Protein AF-A0A0L8JK29-F1 (afdb_monomer)

Mean predicted aligned error: 12.08 Å

Secondary structure (DSSP, 8-state):
------------PPPPSEEEEEEE-TTS-HHHHHHHHHHHHHHHH-HHHHHHHTTSS--EEEEEEEE-SSPPEEEEEEETTEEEEEEEE-GGGGTT--HHHHHHHHHHHHHHHHHHHHHHTTPPPPPPPPPPTT--PPPHHHHHHHHHHHHHHHHHHTSTTSSSS-----

Radius of gyration: 22.42 Å; Cα contacts (8 Å, |Δi|>4): 208; chains: 1; bounding box: 68×74×62 Å

Nearest PDB structures (foldseek):
  1uqt-assembly1_B  TM=3.673E-01  e=1.110E-02  Escherichia coli
  4l7a-assembly1_A  TM=3.046E-01  e=1.001E-01  Bacteroides caccae ATCC 43185
  5tvg-assembly5_G  TM=3.322E-01  e=2.174E-01  Burkholderia vietnamiensis G4
  6hz5-assembly1_M  TM=4.339E-01  e=9.619E-01  Escherichia coli K-12
  2wtx-assembly1_C  TM=3.253E-01  e=4.427E-01  Escherichia coli K-12

Structure (mmCIF, N/CA/C/O backbone):
data_AF-A0A0L8JK29-F1
#
_entry.id   AF-A0A0L8JK29-F1
#
loop_
_atom_site.group_PDB
_atom_site.id
_atom_site.type_symbol
_atom_site.label_atom_id
_atom_site.label_alt_id
_atom_site.label_comp_id
_atom_site.label_asym_id
_atom_site.label_entity_id
_atom_site.label_seq_id
_atom_site.pdbx_PDB_ins_code
_atom_site.Cartn_x
_atom_site.Cartn_y
_atom_site.Cartn_z
_atom_site.occupancy
_atom_site.B_iso_or_equiv
_atom_site.auth_seq_id
_atom_site.auth_comp_id
_atom_site.auth_asym_id
_atom_site.auth_atom_id
_atom_site.pdbx_PDB_model_num
ATOM 1 N N . MET A 1 1 ? -46.357 -29.219 -2.024 1.00 40.88 1 MET A N 1
ATOM 2 C CA . MET A 1 1 ? -45.252 -29.767 -2.837 1.00 40.88 1 MET A CA 1
ATOM 3 C C . MET A 1 1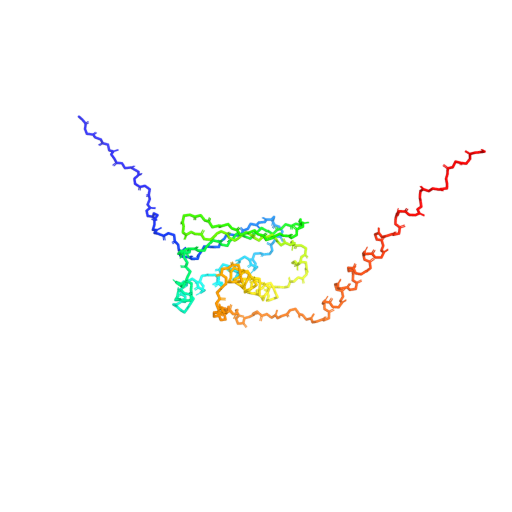 ? -44.042 -28.913 -2.501 1.00 40.88 1 MET A C 1
ATOM 5 O O . MET A 1 1 ? -44.179 -27.699 -2.534 1.00 40.88 1 MET A O 1
ATOM 9 N N . ALA A 1 2 ? -42.994 -29.541 -1.972 1.00 41.34 2 ALA A N 1
ATOM 10 C CA . ALA A 1 2 ? -41.876 -28.902 -1.279 1.00 41.34 2 ALA A CA 1
ATOM 11 C C . ALA A 1 2 ? -40.963 -28.083 -2.209 1.00 41.34 2 ALA A C 1
ATOM 13 O O . ALA A 1 2 ? -40.897 -28.364 -3.406 1.00 41.34 2 ALA A O 1
ATOM 14 N N . GLU A 1 3 ? -40.281 -27.097 -1.620 1.00 50.38 3 GLU A N 1
ATOM 15 C CA . GLU A 1 3 ? -39.196 -26.308 -2.218 1.00 50.38 3 GLU A CA 1
ATOM 16 C C . GLU A 1 3 ? -38.029 -27.174 -2.725 1.00 50.38 3 GLU A C 1
ATOM 18 O O . GLU A 1 3 ? -37.906 -28.354 -2.378 1.00 50.38 3 GLU A O 1
ATOM 23 N N . PRO A 1 4 ? -37.100 -26.543 -3.459 1.00 46.81 4 PRO A N 1
ATOM 24 C CA . PRO A 1 4 ? -35.771 -26.466 -2.866 1.00 46.81 4 PRO A CA 1
ATOM 25 C C . PRO A 1 4 ? -35.257 -25.026 -2.744 1.00 46.81 4 PRO A C 1
ATOM 27 O O . PRO A 1 4 ? -34.997 -24.338 -3.730 1.00 46.81 4 PRO A O 1
ATOM 30 N N . ASP A 1 5 ? -35.057 -24.638 -1.488 1.00 49.94 5 ASP A N 1
ATOM 31 C CA . ASP A 1 5 ? -34.014 -23.733 -1.026 1.00 49.94 5 ASP A CA 1
ATOM 32 C C . ASP A 1 5 ? -32.652 -24.341 -1.407 1.00 49.94 5 ASP A C 1
ATOM 34 O O . ASP A 1 5 ? -32.337 -25.457 -0.988 1.00 49.94 5 ASP A O 1
ATOM 38 N N . ALA A 1 6 ? -31.891 -23.666 -2.273 1.00 49.25 6 ALA A N 1
ATOM 39 C CA . ALA A 1 6 ? -30.450 -23.874 -2.439 1.00 49.25 6 ALA A CA 1
ATOM 40 C C . ALA A 1 6 ? -29.859 -22.846 -3.414 1.00 49.25 6 ALA A C 1
ATOM 42 O O . ALA A 1 6 ? -29.619 -23.122 -4.589 1.00 49.25 6 ALA A O 1
ATOM 43 N N . SER A 1 7 ? -29.565 -21.655 -2.910 1.00 41.41 7 SER A N 1
ATOM 44 C CA . SER A 1 7 ? -28.349 -20.927 -3.299 1.00 41.41 7 SER A CA 1
ATOM 45 C C . SER A 1 7 ? -27.951 -20.022 -2.145 1.00 41.41 7 SER A C 1
ATOM 47 O O . SER A 1 7 ? -27.938 -18.798 -2.233 1.00 41.41 7 SER A O 1
ATOM 49 N N . ALA A 1 8 ? -27.639 -20.678 -1.027 1.00 44.34 8 ALA A N 1
ATOM 50 C CA . ALA A 1 8 ? -26.671 -20.159 -0.084 1.00 44.34 8 ALA A CA 1
ATOM 51 C C . ALA A 1 8 ? -25.333 -20.073 -0.831 1.00 44.34 8 ALA A C 1
ATOM 53 O O . ALA A 1 8 ? -24.595 -21.054 -0.920 1.00 44.34 8 ALA A O 1
ATOM 54 N N . ASP A 1 9 ? -25.077 -18.917 -1.443 1.00 37.44 9 ASP A N 1
ATOM 55 C CA . ASP A 1 9 ? -23.751 -18.598 -1.945 1.00 37.44 9 ASP A CA 1
ATOM 56 C C . ASP A 1 9 ? -22.805 -18.478 -0.745 1.00 37.44 9 ASP A C 1
ATOM 58 O O . ASP A 1 9 ? -23.136 -17.933 0.314 1.00 37.44 9 ASP A O 1
ATOM 62 N N . ALA A 1 10 ? -21.663 -19.125 -0.883 1.00 39.16 10 ALA A N 1
ATOM 63 C CA . ALA A 1 10 ? -20.823 -19.545 0.212 1.00 39.16 10 ALA A CA 1
ATOM 64 C C . ALA A 1 10 ? -20.094 -18.365 0.879 1.00 39.16 10 ALA A C 1
ATOM 66 O O . ALA A 1 10 ? -19.473 -17.536 0.224 1.00 39.16 10 ALA A O 1
ATOM 67 N N . ALA A 1 11 ? -20.092 -18.371 2.215 1.00 44.56 11 ALA A N 1
ATOM 68 C CA . ALA A 1 11 ? -19.005 -17.876 3.061 1.0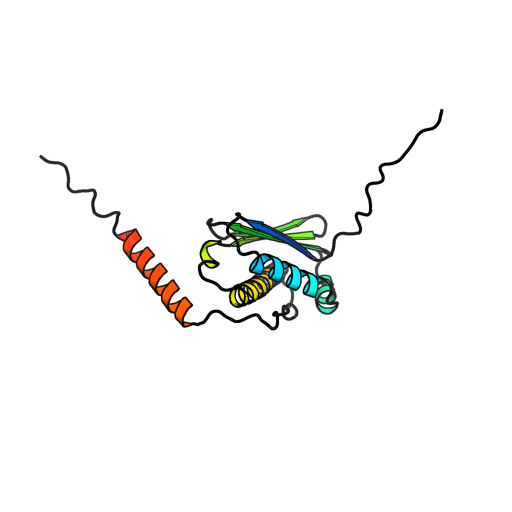0 44.56 11 ALA A CA 1
ATOM 69 C C . ALA A 1 11 ? -18.430 -16.477 2.740 1.00 44.56 11 ALA A C 1
ATOM 71 O O . ALA A 1 11 ? -17.228 -16.325 2.521 1.00 44.56 11 ALA A O 1
ATOM 72 N N . ALA A 1 12 ? -19.238 -15.421 2.847 1.00 46.91 12 ALA A N 1
ATOM 73 C CA . ALA A 1 12 ? -18.685 -14.095 3.118 1.00 46.91 12 ALA A CA 1
ATOM 74 C C . ALA A 1 12 ? -18.295 -14.025 4.605 1.00 46.91 12 ALA A C 1
ATOM 76 O O . ALA A 1 12 ? -19.044 -13.515 5.435 1.00 46.91 12 ALA A O 1
ATOM 77 N N . GLY A 1 13 ? -17.149 -14.616 4.958 1.00 54.25 13 GLY A N 1
ATOM 78 C CA . GLY A 1 13 ? -16.514 -14.344 6.248 1.00 54.25 13 GLY A CA 1
ATOM 79 C C . GLY A 1 13 ? -16.297 -12.838 6.422 1.00 54.25 13 GLY A C 1
ATOM 80 O O . GLY A 1 13 ? -16.222 -12.107 5.430 1.00 54.25 13 GLY A O 1
ATOM 81 N N . ASP A 1 14 ? -16.211 -12.372 7.670 1.00 64.06 14 ASP A N 1
ATOM 82 C CA . ASP A 1 14 ? -15.968 -10.955 7.942 1.00 64.06 14 ASP A CA 1
ATOM 83 C C . ASP A 1 14 ? -14.758 -10.461 7.128 1.00 64.06 14 ASP A C 1
ATOM 85 O O . ASP A 1 14 ? -13.705 -11.114 7.127 1.00 64.06 14 ASP A O 1
ATOM 89 N N . PRO A 1 15 ? -14.888 -9.337 6.397 1.00 74.88 15 PRO A N 1
ATOM 90 C CA . PRO A 1 15 ? -13.794 -8.823 5.593 1.00 74.88 15 PRO A CA 1
ATOM 91 C C . PRO A 1 15 ? -12.584 -8.546 6.492 1.00 74.88 15 PRO A C 1
ATOM 93 O O . PRO A 1 15 ? -12.746 -8.105 7.633 1.00 74.88 15 PRO A O 1
ATOM 96 N N . PRO A 1 16 ? -11.356 -8.769 5.998 1.00 90.31 16 PRO A N 1
ATOM 97 C CA . PRO A 1 16 ? -10.174 -8.535 6.807 1.00 90.31 16 PRO A CA 1
ATOM 98 C C . PRO A 1 16 ? -10.087 -7.063 7.219 1.00 90.31 16 PRO A C 1
ATOM 100 O O . PRO A 1 16 ? -10.409 -6.167 6.432 1.00 90.31 16 PRO A O 1
ATOM 103 N N . TRP A 1 17 ? -9.560 -6.821 8.425 1.00 94.62 17 TRP A N 1
ATOM 104 C CA . TRP A 1 17 ? -9.370 -5.469 8.966 1.00 94.62 17 TRP A CA 1
ATOM 105 C C . TRP A 1 17 ? -8.522 -4.580 8.043 1.00 94.62 17 TRP A C 1
ATOM 107 O O . TRP A 1 17 ? -8.678 -3.367 8.057 1.00 94.62 17 TRP A O 1
ATOM 117 N N . LEU A 1 18 ? -7.636 -5.175 7.237 1.00 96.06 18 LEU A N 1
ATOM 118 C CA . LEU A 1 18 ? -6.899 -4.516 6.165 1.00 96.06 18 LEU A CA 1
ATOM 119 C C . LEU A 1 18 ? -7.258 -5.162 4.827 1.00 96.06 18 LEU A C 1
ATOM 121 O O . LEU A 1 18 ? -6.963 -6.335 4.591 1.00 96.06 18 LEU A O 1
ATOM 125 N N . SER A 1 19 ? -7.843 -4.366 3.938 1.00 95.81 19 SER A N 1
ATOM 126 C CA . SER A 1 19 ? -8.129 -4.726 2.549 1.00 95.81 19 SER A CA 1
ATOM 127 C C . SER A 1 19 ? -7.268 -3.888 1.604 1.00 95.81 19 SER A C 1
ATOM 129 O O . SER A 1 19 ? -7.150 -2.677 1.791 1.00 95.81 19 SER A O 1
ATOM 131 N N . LEU A 1 20 ? -6.682 -4.518 0.584 1.00 96.75 20 LEU A N 1
ATOM 132 C CA . LEU A 1 20 ? -5.926 -3.847 -0.475 1.00 96.75 20 LEU A CA 1
ATOM 133 C C . LEU A 1 20 ? -6.590 -4.129 -1.825 1.00 96.75 20 LEU A C 1
ATOM 135 O O . LEU A 1 20 ? -6.787 -5.286 -2.187 1.00 96.75 20 LEU A O 1
ATOM 139 N N . ALA A 1 21 ? -6.888 -3.070 -2.568 1.00 95.06 21 ALA A N 1
ATOM 140 C CA . ALA A 1 21 ? -7.374 -3.120 -3.937 1.00 95.06 21 ALA A CA 1
ATOM 141 C C . ALA A 1 21 ? -6.396 -2.366 -4.843 1.00 95.06 21 ALA A C 1
ATOM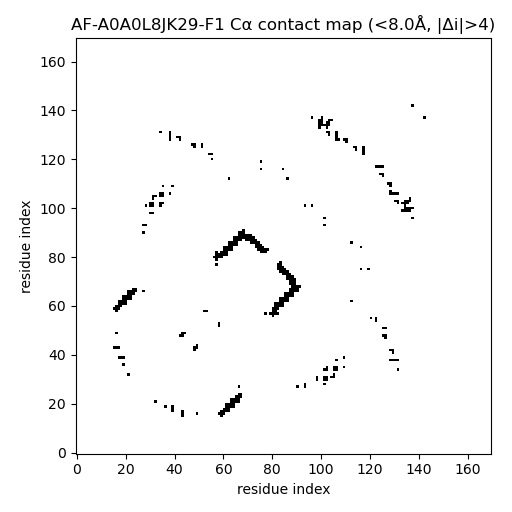 143 O O . ALA A 1 21 ? -6.148 -1.174 -4.659 1.00 95.06 21 ALA A O 1
ATOM 144 N N . LEU A 1 22 ? -5.819 -3.074 -5.814 1.00 93.06 22 LEU A N 1
ATOM 145 C CA . LEU A 1 22 ? -4.897 -2.513 -6.798 1.00 93.06 22 LEU A CA 1
ATOM 146 C C . LEU A 1 22 ? -5.594 -2.443 -8.153 1.00 93.06 22 LEU A C 1
ATOM 148 O O . LEU A 1 22 ? -6.168 -3.423 -8.624 1.00 93.06 22 LEU A O 1
ATOM 152 N N . HIS A 1 23 ? -5.516 -1.283 -8.790 1.00 90.88 23 HIS A N 1
ATOM 153 C CA . HIS A 1 23 ? -6.107 -1.032 -10.094 1.00 90.88 23 HIS A CA 1
ATOM 154 C C . HIS A 1 23 ? -5.086 -0.373 -11.002 1.00 90.88 23 HIS A C 1
ATOM 156 O O . HIS A 1 23 ? -4.355 0.524 -10.583 1.00 90.88 23 HIS A O 1
ATOM 162 N N . GLY A 1 24 ? -5.114 -0.727 -12.277 1.00 82.88 24 GLY A N 1
ATOM 163 C CA . GLY A 1 24 ? -4.475 0.074 -13.303 1.00 82.88 24 GLY A CA 1
ATOM 164 C C . GLY A 1 24 ? -4.451 -0.618 -14.653 1.00 82.88 24 GLY A C 1
ATOM 165 O O . GLY A 1 24 ? -5.061 -1.671 -14.836 1.00 82.88 24 GLY A O 1
ATOM 166 N N . GLU A 1 25 ? -3.802 0.035 -15.607 1.00 77.31 25 GLU A N 1
ATOM 167 C CA . GLU A 1 25 ? -3.763 -0.401 -17.000 1.00 77.31 25 GLU A CA 1
ATOM 168 C C . GLU A 1 25 ? -2.847 -1.623 -17.196 1.00 77.31 25 GLU A C 1
ATOM 170 O O . GLU A 1 25 ? -1.969 -1.908 -16.380 1.00 77.31 25 GLU A O 1
ATOM 175 N N . SER A 1 26 ? -3.044 -2.344 -18.304 1.00 63.66 26 SER A N 1
ATOM 176 C CA . SER A 1 26 ? -2.413 -3.637 -18.617 1.00 63.66 26 SER A CA 1
ATOM 177 C C . SER A 1 26 ? -0.876 -3.640 -18.596 1.00 63.66 26 SER A C 1
ATOM 179 O O . SER A 1 26 ? -0.266 -4.703 -18.568 1.00 63.66 26 SER A O 1
ATOM 181 N N . GLU A 1 27 ? -0.244 -2.466 -18.636 1.00 69.50 27 GLU A N 1
ATOM 182 C CA . GLU A 1 27 ? 1.213 -2.302 -18.689 1.00 69.50 27 GLU A CA 1
ATOM 183 C C . GLU A 1 27 ? 1.888 -2.297 -17.310 1.00 69.50 27 GLU A C 1
ATOM 185 O O . GLU A 1 27 ? 3.116 -2.208 -17.221 1.00 69.50 27 GLU A O 1
ATOM 190 N N . ILE A 1 28 ? 1.125 -2.377 -16.216 1.00 75.19 28 ILE A N 1
ATOM 191 C CA . ILE A 1 28 ? 1.737 -2.339 -14.889 1.00 75.19 28 ILE A CA 1
ATOM 192 C C . ILE A 1 28 ? 2.393 -3.682 -14.564 1.00 75.19 28 ILE A C 1
ATOM 194 O O . ILE A 1 28 ? 1.747 -4.726 -14.675 1.00 75.19 28 ILE A O 1
ATOM 198 N N . PRO A 1 29 ? 3.659 -3.688 -14.106 1.00 83.12 29 PRO A N 1
ATOM 199 C CA . PRO A 1 29 ? 4.358 -4.936 -13.845 1.00 83.12 29 PRO A CA 1
ATOM 200 C C . PRO A 1 29 ? 3.689 -5.784 -12.756 1.00 83.12 29 PRO A C 1
ATOM 202 O O . PRO A 1 29 ? 3.580 -5.353 -11.606 1.00 83.12 29 PRO A O 1
ATOM 205 N N . THR A 1 30 ? 3.364 -7.038 -13.083 1.00 90.12 30 THR A N 1
ATOM 206 C CA . THR A 1 30 ? 2.802 -8.039 -12.152 1.00 90.12 30 THR A CA 1
ATOM 207 C C . THR A 1 30 ? 3.624 -8.165 -10.869 1.00 90.12 30 THR A C 1
ATOM 209 O O . THR A 1 30 ? 3.072 -8.219 -9.779 1.00 90.12 30 THR A O 1
ATOM 212 N N . ALA A 1 31 ? 4.954 -8.071 -10.975 1.00 91.56 31 ALA A N 1
ATOM 213 C CA . ALA A 1 31 ? 5.862 -8.104 -9.829 1.00 91.56 31 ALA A CA 1
ATOM 214 C C . ALA A 1 31 ? 5.549 -7.055 -8.744 1.00 91.56 31 ALA A C 1
ATOM 216 O O . ALA A 1 31 ? 5.772 -7.319 -7.562 1.00 91.56 31 ALA A O 1
ATOM 217 N N . TYR A 1 32 ? 5.052 -5.873 -9.124 1.00 94.19 32 TYR A N 1
ATOM 218 C CA . TYR A 1 32 ? 4.621 -4.858 -8.163 1.00 94.19 32 TYR A CA 1
ATOM 219 C C . TYR A 1 32 ? 3.337 -5.294 -7.448 1.00 94.19 32 TYR A C 1
ATOM 221 O O . TYR A 1 32 ? 3.267 -5.206 -6.225 1.00 94.19 32 TYR A O 1
ATOM 229 N N . PHE A 1 33 ? 2.349 -5.802 -8.195 1.00 94.38 33 PHE A N 1
ATOM 230 C CA . PHE A 1 33 ? 1.057 -6.246 -7.656 1.00 94.38 33 PHE A CA 1
ATOM 231 C C . PHE A 1 33 ? 1.233 -7.423 -6.701 1.00 94.38 33 PHE A C 1
ATOM 233 O O . PHE A 1 33 ? 0.716 -7.385 -5.584 1.00 94.38 33 PHE A O 1
ATOM 240 N N . ASP A 1 34 ? 2.018 -8.420 -7.109 1.00 94.62 34 ASP A N 1
ATOM 241 C CA . ASP A 1 34 ? 2.331 -9.595 -6.295 1.00 94.62 34 ASP A CA 1
ATOM 242 C C . ASP A 1 34 ? 2.999 -9.177 -4.985 1.00 94.62 34 ASP A C 1
ATOM 244 O O . ASP A 1 34 ? 2.612 -9.619 -3.903 1.00 94.62 34 ASP A O 1
ATOM 248 N N . THR A 1 35 ? 3.978 -8.270 -5.070 1.00 96.12 35 THR A N 1
ATOM 249 C CA . THR A 1 35 ? 4.699 -7.811 -3.882 1.00 96.12 35 THR A CA 1
ATOM 250 C C . THR A 1 35 ? 3.799 -6.998 -2.960 1.00 96.12 35 THR A C 1
ATOM 252 O O . THR A 1 35 ? 3.778 -7.255 -1.760 1.00 96.12 35 THR A O 1
ATOM 255 N N . ALA A 1 36 ? 3.036 -6.039 -3.489 1.00 96.50 36 ALA A N 1
ATOM 256 C CA . ALA A 1 36 ? 2.131 -5.224 -2.683 1.00 96.50 36 ALA A CA 1
ATOM 257 C C . ALA A 1 36 ? 1.072 -6.091 -1.983 1.00 96.50 36 ALA A C 1
ATOM 259 O O . ALA A 1 36 ? 0.812 -5.914 -0.793 1.00 96.50 36 ALA A O 1
ATOM 260 N N . THR A 1 37 ? 0.520 -7.079 -2.689 1.00 96.38 37 THR A N 1
ATOM 261 C CA . THR A 1 37 ? -0.443 -8.031 -2.121 1.00 96.38 37 THR A CA 1
ATOM 262 C C . THR A 1 37 ? 0.193 -8.855 -1.003 1.00 96.38 37 THR A C 1
ATOM 264 O O . THR A 1 37 ? -0.336 -8.887 0.106 1.00 96.38 37 THR A O 1
ATOM 267 N N . SER A 1 38 ? 1.375 -9.429 -1.243 1.00 97.12 38 SER A N 1
ATOM 268 C CA . SER A 1 38 ? 2.102 -10.235 -0.254 1.00 97.12 38 SER A CA 1
ATOM 269 C C . SER A 1 38 ? 2.507 -9.435 0.996 1.00 97.12 38 SER A C 1
ATOM 271 O O . SER A 1 38 ? 2.359 -9.909 2.127 1.00 97.12 38 SER A O 1
ATOM 273 N N . VAL A 1 39 ? 2.967 -8.192 0.825 1.00 97.50 39 VAL A N 1
ATOM 274 C CA . VAL A 1 39 ? 3.295 -7.291 1.942 1.00 97.50 39 VAL A CA 1
ATOM 275 C C . VAL A 1 39 ? 2.034 -6.941 2.733 1.00 97.50 39 VAL A C 1
ATOM 277 O O . VAL A 1 39 ? 2.045 -7.022 3.961 1.00 97.50 39 VAL A O 1
ATOM 280 N N . ALA A 1 40 ? 0.926 -6.615 2.062 1.00 97.19 40 ALA A N 1
ATOM 281 C CA . ALA A 1 40 ? -0.339 -6.315 2.730 1.00 97.19 40 ALA A CA 1
ATOM 282 C C . ALA A 1 40 ? -0.922 -7.528 3.471 1.00 97.19 40 ALA A C 1
ATOM 284 O O . ALA A 1 40 ? -1.484 -7.370 4.552 1.00 97.19 40 ALA A O 1
ATOM 285 N N . GLU A 1 41 ? -0.780 -8.742 2.936 1.00 96.69 41 GLU A N 1
ATOM 286 C CA . GLU A 1 41 ? -1.122 -9.985 3.640 1.00 96.69 41 GLU A CA 1
ATOM 287 C C . GLU A 1 41 ? -0.259 -10.196 4.883 1.00 96.69 41 GLU A C 1
ATOM 289 O O . GLU A 1 41 ? -0.783 -10.517 5.948 1.00 96.69 41 GLU A O 1
ATOM 294 N N . THR A 1 42 ? 1.047 -9.951 4.779 1.00 97.06 42 THR A N 1
ATOM 295 C CA . THR A 1 42 ? 1.963 -10.061 5.922 1.00 97.06 42 THR A CA 1
ATOM 296 C C . THR A 1 42 ? 1.573 -9.082 7.030 1.00 97.06 42 THR A C 1
ATOM 298 O O . THR A 1 42 ? 1.449 -9.480 8.184 1.00 97.06 42 THR A O 1
ATOM 301 N N . ILE A 1 43 ? 1.295 -7.822 6.677 1.00 97.06 43 ILE A N 1
ATOM 302 C CA . ILE A 1 43 ? 0.812 -6.794 7.612 1.00 97.06 43 ILE A CA 1
ATOM 303 C C . ILE A 1 43 ? -0.512 -7.211 8.255 1.00 97.06 43 ILE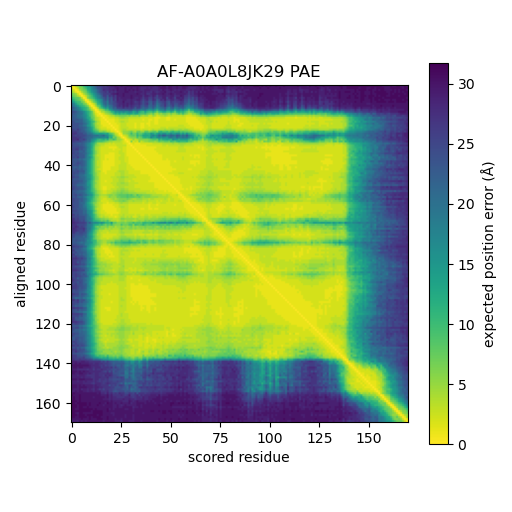 A C 1
ATOM 305 O O . ILE A 1 43 ? -0.677 -7.121 9.468 1.00 97.06 43 ILE A O 1
ATOM 309 N N . ARG A 1 44 ? -1.465 -7.679 7.444 1.00 95.62 44 ARG A N 1
ATOM 310 C CA . ARG A 1 44 ? -2.797 -8.099 7.896 1.00 95.62 44 ARG A CA 1
ATOM 311 C C . ARG A 1 44 ? -2.723 -9.205 8.947 1.00 95.62 44 ARG A C 1
ATOM 313 O O . ARG A 1 44 ? -3.523 -9.190 9.882 1.00 95.62 44 ARG A O 1
ATOM 320 N N . ASN A 1 45 ? -1.781 -10.130 8.782 1.00 95.12 45 ASN A N 1
ATOM 321 C CA . ASN A 1 45 ? -1.609 -11.299 9.639 1.00 95.12 45 ASN A CA 1
ATOM 322 C C . ASN A 1 45 ? -0.666 -11.056 10.831 1.00 95.12 45 ASN A C 1
ATOM 324 O O . ASN A 1 45 ? -0.576 -11.915 11.705 1.00 95.12 45 ASN A O 1
ATOM 328 N N . ASP A 1 46 ? 0.018 -9.910 10.901 1.00 95.81 46 ASP A N 1
ATOM 329 C CA . ASP A 1 46 ? 0.883 -9.560 12.029 1.00 95.81 46 ASP A CA 1
ATOM 330 C C . ASP A 1 46 ? 0.054 -8.976 13.198 1.00 95.81 46 ASP A C 1
ATOM 332 O O . ASP A 1 46 ? -0.554 -7.903 13.071 1.00 95.81 46 ASP A O 1
ATOM 336 N N . PRO A 1 47 ? 0.049 -9.621 14.384 1.00 94.94 47 PRO A N 1
ATOM 337 C CA . PRO A 1 47 ? -0.678 -9.126 15.551 1.00 94.94 47 PRO A CA 1
ATOM 338 C C . PRO A 1 47 ? -0.263 -7.719 15.992 1.00 94.94 47 PRO A C 1
ATOM 340 O O . PRO A 1 47 ? -1.091 -6.977 16.521 1.00 94.94 47 PRO A O 1
ATOM 343 N N . ARG A 1 48 ? 0.998 -7.322 15.769 1.00 96.50 48 ARG A N 1
ATOM 344 C CA . ARG A 1 48 ? 1.500 -5.985 16.130 1.00 96.50 48 ARG A CA 1
ATOM 345 C C . ARG A 1 48 ? 0.798 -4.903 15.323 1.00 96.50 48 ARG A C 1
ATOM 347 O O . ARG A 1 48 ? 0.418 -3.873 15.874 1.00 96.50 48 ARG A O 1
ATOM 354 N N . TRP A 1 49 ? 0.580 -5.165 14.038 1.00 96.62 49 TRP A N 1
ATOM 355 C CA . TRP A 1 49 ? -0.157 -4.277 13.148 1.00 96.62 49 TRP A CA 1
ATOM 356 C C . TRP A 1 49 ? -1.633 -4.198 13.526 1.00 96.62 49 TRP A C 1
ATOM 358 O O . TRP A 1 49 ? -2.182 -3.098 13.616 1.00 96.62 49 TRP A O 1
ATOM 368 N N . ARG A 1 50 ? -2.262 -5.336 13.848 1.00 94.75 50 ARG A N 1
ATOM 369 C CA . ARG A 1 50 ? -3.656 -5.343 14.310 1.00 94.75 50 ARG A CA 1
ATOM 370 C C . ARG A 1 50 ? -3.838 -4.575 15.621 1.00 94.75 50 ARG A C 1
ATOM 372 O O . ARG A 1 50 ? -4.808 -3.820 15.746 1.00 94.75 50 ARG A O 1
ATOM 379 N N . ALA A 1 51 ? -2.928 -4.763 16.579 1.00 95.00 51 ALA A N 1
ATOM 380 C CA . ALA A 1 51 ? -2.930 -4.068 17.863 1.00 95.00 51 ALA A CA 1
ATOM 381 C C . ALA A 1 51 ? -2.716 -2.560 17.682 1.00 95.00 51 ALA A C 1
ATOM 383 O O . ALA A 1 51 ? -3.453 -1.763 18.262 1.00 95.00 51 ALA A O 1
ATOM 384 N N . TRP A 1 52 ? -1.777 -2.162 16.819 1.00 95.88 52 TRP A N 1
ATOM 385 C CA . TRP A 1 52 ? -1.573 -0.761 16.455 1.00 95.88 52 TRP A CA 1
ATOM 386 C C . TRP A 1 52 ? -2.849 -0.136 15.867 1.00 95.88 52 TRP A C 1
ATOM 388 O O . TRP A 1 52 ? -3.318 0.878 16.380 1.00 95.88 52 TRP A O 1
ATOM 398 N N . TRP A 1 53 ? -3.488 -0.790 14.888 1.00 95.25 53 TRP A N 1
ATOM 399 C CA . TRP A 1 53 ? -4.718 -0.280 14.269 1.00 95.25 53 TRP A CA 1
ATOM 400 C C . TRP A 1 53 ? -5.911 -0.219 15.234 1.00 95.25 53 TRP A C 1
ATOM 402 O O . TRP A 1 53 ? -6.789 0.627 15.090 1.00 95.25 53 TRP A O 1
ATOM 412 N N . SER A 1 54 ? -5.960 -1.088 16.250 1.00 93.00 54 SER A N 1
ATOM 413 C CA . SER A 1 54 ? -7.075 -1.140 17.212 1.00 93.00 54 SER A CA 1
ATOM 414 C C . SER A 1 54 ? -7.277 0.146 18.032 1.00 93.00 54 SER A C 1
ATOM 416 O O . SER A 1 54 ? -8.351 0.336 18.606 1.00 93.00 54 SER A O 1
ATOM 418 N N . GLN A 1 55 ? -6.278 1.035 18.040 1.00 92.06 55 GLN A N 1
ATOM 419 C CA . GLN A 1 55 ? -6.316 2.358 18.674 1.00 92.06 55 GLN A CA 1
ATOM 420 C C . GLN A 1 55 ? -7.219 3.356 17.933 1.00 92.06 55 GLN A C 1
ATOM 422 O O . GLN A 1 55 ? -7.531 4.420 18.459 1.00 92.06 55 GLN A O 1
ATOM 427 N N . THR A 1 56 ? -7.637 3.024 16.714 1.00 91.00 56 THR A N 1
ATOM 428 C CA . THR A 1 56 ? -8.487 3.872 15.881 1.00 91.00 56 THR A CA 1
ATOM 429 C C . THR A 1 56 ? -9.973 3.579 16.096 1.00 91.00 56 THR A C 1
ATOM 431 O O . THR A 1 56 ? -10.371 2.455 16.430 1.00 91.00 56 THR A O 1
ATOM 434 N N . GLU A 1 57 ? -10.815 4.592 15.870 1.00 91.06 57 GLU A N 1
ATOM 435 C CA . GLU A 1 57 ? -12.268 4.405 15.794 1.00 91.06 57 G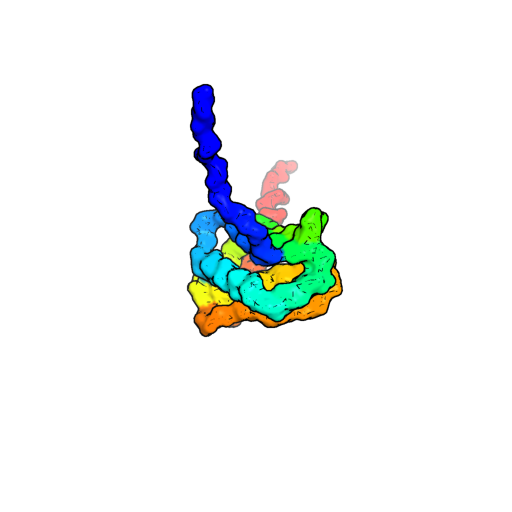LU A CA 1
ATOM 436 C C . GLU A 1 57 ? -12.665 3.581 14.549 1.00 91.06 57 GLU A C 1
ATOM 438 O O . GLU A 1 57 ? -13.438 2.628 14.702 1.00 91.06 57 GLU A O 1
ATOM 443 N N . PRO A 1 58 ? -12.113 3.839 13.340 1.00 92.06 58 PRO A N 1
ATOM 444 C CA . PRO A 1 58 ? -12.277 2.927 12.214 1.00 92.06 58 PRO A CA 1
ATOM 445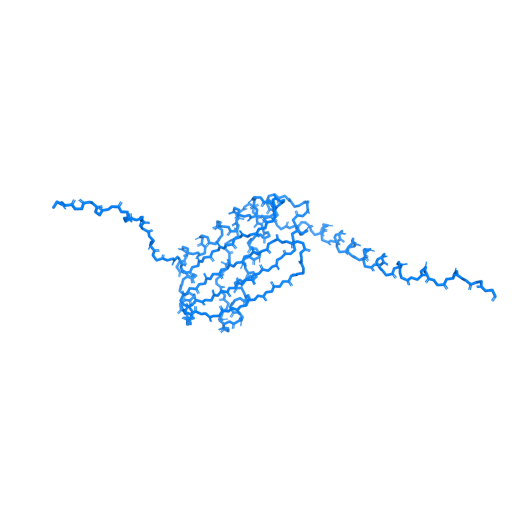 C C . PRO A 1 58 ? -11.682 1.543 12.486 1.00 92.06 58 PRO A C 1
ATOM 447 O O . PRO A 1 58 ? -10.475 1.346 12.479 1.00 92.06 58 PRO A O 1
ATOM 450 N N . ARG A 1 59 ? -12.525 0.531 12.663 1.00 92.50 59 ARG A N 1
ATOM 451 C CA . ARG A 1 59 ? -12.064 -0.840 12.908 1.00 92.50 59 ARG A CA 1
ATOM 452 C C . ARG A 1 59 ? -11.381 -1.467 11.699 1.00 92.50 59 ARG A C 1
ATOM 454 O O . ARG A 1 59 ? -10.486 -2.288 11.900 1.00 92.50 59 ARG A O 1
ATOM 461 N N . ASP A 1 60 ? -11.727 -0.987 10.506 1.00 94.69 60 ASP A N 1
ATOM 462 C CA . ASP A 1 60 ? -11.203 -1.478 9.238 1.00 94.69 60 ASP A CA 1
ATOM 463 C C . ASP A 1 60 ? -10.511 -0.382 8.418 1.00 94.69 60 ASP A C 1
ATOM 465 O O . ASP A 1 60 ? -10.891 0.794 8.444 1.00 94.69 60 ASP A O 1
ATOM 469 N N . LEU A 1 61 ? -9.555 -0.810 7.601 1.00 96.00 61 LEU A N 1
ATOM 470 C CA . LEU A 1 61 ? -8.836 -0.040 6.601 1.00 96.00 61 LEU A CA 1
ATOM 471 C C . LEU A 1 61 ? -9.016 -0.678 5.223 1.00 96.00 61 LEU A C 1
ATOM 473 O O . LEU A 1 61 ? -8.775 -1.867 5.021 1.00 96.00 61 LEU A O 1
ATOM 477 N N . THR A 1 62 ? -9.394 0.131 4.242 1.00 96.69 62 THR A N 1
ATOM 478 C CA . THR A 1 62 ? -9.326 -0.224 2.824 1.00 96.69 62 THR A CA 1
ATOM 479 C C . THR A 1 62 ? -8.364 0.719 2.116 1.00 96.69 62 THR A C 1
ATOM 481 O O . THR A 1 62 ? -8.576 1.931 2.097 1.00 96.69 62 THR A O 1
ATOM 484 N N . LEU A 1 63 ? -7.302 0.147 1.554 1.00 96.88 63 LEU A N 1
ATOM 485 C CA . LEU A 1 63 ? -6.347 0.822 0.687 1.00 96.88 63 LEU A CA 1
ATOM 486 C C . LEU A 1 63 ? -6.745 0.556 -0.764 1.00 96.88 63 LEU A C 1
ATOM 488 O O . LEU A 1 63 ? -6.692 -0.583 -1.221 1.00 96.88 63 LEU A O 1
ATOM 492 N N . GLU A 1 64 ? -7.116 1.597 -1.495 1.00 96.31 64 GLU A N 1
ATOM 493 C CA . GLU A 1 64 ? -7.354 1.517 -2.937 1.00 96.31 64 GLU A CA 1
ATOM 494 C C . GLU A 1 64 ? -6.225 2.233 -3.663 1.00 96.31 64 GLU A C 1
ATOM 496 O O . GLU A 1 64 ? -5.967 3.405 -3.402 1.00 96.31 64 GLU A O 1
ATOM 501 N N . VAL A 1 65 ? -5.548 1.567 -4.590 1.00 94.69 65 VAL A N 1
ATOM 502 C CA . VAL A 1 65 ? -4.411 2.147 -5.308 1.00 94.69 65 VAL A CA 1
ATOM 503 C C . VAL A 1 65 ? -4.680 2.082 -6.802 1.00 94.69 65 VAL A C 1
ATOM 505 O O . VAL A 1 65 ? -4.674 1.014 -7.403 1.00 94.69 65 VAL A O 1
ATOM 508 N N . GLY A 1 66 ? -4.915 3.243 -7.405 1.00 92.38 66 GLY A N 1
ATOM 509 C CA . GLY A 1 66 ? -5.025 3.421 -8.846 1.00 92.38 66 GLY A CA 1
ATOM 510 C C . GLY A 1 66 ? -3.692 3.839 -9.463 1.00 92.38 66 GLY A C 1
ATOM 511 O O . GLY A 1 66 ? -3.136 4.881 -9.120 1.00 92.38 66 GLY A O 1
ATOM 512 N N . LEU A 1 67 ? -3.212 3.066 -10.423 1.00 89.50 67 LEU A N 1
ATOM 513 C CA . LEU A 1 67 ? -1.927 3.242 -11.087 1.00 89.50 67 LEU A CA 1
ATOM 514 C C . LEU A 1 67 ? -2.182 3.641 -12.541 1.00 89.50 67 LEU A C 1
ATOM 516 O O . LEU A 1 67 ? -2.510 2.805 -13.373 1.00 89.50 67 LEU A O 1
ATOM 520 N N . ASN A 1 68 ? -2.113 4.938 -12.829 1.00 85.88 68 ASN A N 1
ATOM 521 C CA . ASN A 1 68 ? -2.492 5.500 -14.129 1.00 85.88 68 ASN A CA 1
ATOM 522 C C . ASN A 1 68 ? -1.617 6.725 -14.435 1.00 85.88 68 ASN A C 1
ATOM 524 O O . ASN A 1 68 ? -1.213 7.402 -13.490 1.00 85.88 68 ASN A O 1
ATOM 528 N N . PRO A 1 69 ? -1.421 7.121 -15.706 1.00 79.12 69 PRO A N 1
ATOM 529 C CA . PRO A 1 69 ? -0.582 8.270 -16.091 1.00 79.12 69 PRO A CA 1
ATOM 530 C C . PRO A 1 69 ? -1.190 9.650 -15.745 1.00 79.12 69 PRO A C 1
ATOM 532 O O . PRO A 1 69 ? -0.853 10.676 -16.333 1.00 79.12 69 PRO A O 1
ATOM 535 N N . ARG A 1 70 ? -2.154 9.698 -14.820 1.00 75.50 70 ARG A N 1
ATOM 536 C CA . ARG A 1 70 ? -2.861 10.916 -14.402 1.00 75.50 70 ARG A CA 1
ATOM 537 C C . ARG A 1 70 ? -2.186 11.537 -13.180 1.00 75.50 70 ARG A C 1
ATOM 539 O O . ARG A 1 70 ? -1.455 10.869 -12.460 1.00 75.50 70 ARG A O 1
ATOM 546 N N . ALA A 1 71 ? -2.523 12.799 -12.905 1.00 80.19 71 ALA A N 1
ATOM 547 C CA . ALA A 1 71 ? -2.052 13.510 -11.719 1.00 80.19 71 ALA A CA 1
ATOM 548 C C . ALA A 1 71 ? -2.275 12.696 -10.435 1.00 80.19 71 ALA A C 1
ATOM 550 O O . ALA A 1 71 ? -3.367 12.152 -10.211 1.00 80.19 71 ALA A O 1
ATOM 551 N N . GLU A 1 72 ? -1.237 12.638 -9.605 1.00 89.19 72 GLU A N 1
ATOM 552 C CA . GLU A 1 72 ? -1.285 11.957 -8.320 1.00 89.19 72 GLU A CA 1
ATOM 553 C C . GLU A 1 72 ? -2.322 12.599 -7.403 1.00 89.19 72 GLU A C 1
ATOM 555 O O . GLU A 1 72 ? -2.544 13.813 -7.408 1.00 89.19 72 GLU A O 1
ATOM 560 N N . ARG A 1 73 ? -2.992 11.761 -6.619 1.00 91.50 73 ARG A N 1
ATOM 561 C CA . ARG A 1 73 ? -4.033 12.207 -5.699 1.00 91.50 73 ARG A CA 1
ATOM 562 C C . ARG A 1 73 ? -4.136 11.243 -4.536 1.00 91.50 73 ARG A C 1
ATOM 564 O O . ARG A 1 73 ? -4.073 10.036 -4.734 1.00 91.50 73 ARG A O 1
ATOM 571 N N . ASN A 1 74 ? -4.360 11.786 -3.350 1.00 94.19 74 ASN A N 1
ATOM 572 C CA . ASN A 1 74 ? -4.707 11.017 -2.164 1.00 94.19 74 ASN A CA 1
ATOM 573 C C . ASN A 1 74 ? -6.098 11.462 -1.715 1.00 94.19 74 ASN A C 1
ATOM 575 O O . ASN A 1 74 ? -6.434 12.645 -1.819 1.00 94.19 74 ASN A O 1
ATOM 579 N N . ASN A 1 75 ? -6.912 10.527 -1.251 1.00 95.69 75 ASN A N 1
ATOM 580 C CA . ASN A 1 75 ? -8.232 10.805 -0.716 1.00 95.69 75 ASN A CA 1
ATOM 581 C C . ASN A 1 75 ? -8.488 9.908 0.490 1.00 95.69 75 ASN A C 1
ATOM 583 O O . ASN A 1 75 ? -8.241 8.708 0.423 1.00 95.69 75 ASN A O 1
ATOM 587 N N . PHE A 1 76 ? -9.018 10.491 1.558 1.00 96.12 76 PHE A N 1
ATOM 588 C CA . PHE A 1 76 ? -9.357 9.778 2.782 1.00 96.12 76 PHE A CA 1
ATOM 589 C C . PHE A 1 76 ? -10.819 10.032 3.103 1.00 96.12 76 PHE A C 1
ATOM 591 O O . PHE A 1 76 ? -11.267 11.178 3.125 1.00 96.12 76 PHE A O 1
ATOM 598 N N . THR A 1 77 ? -11.571 8.965 3.339 1.00 96.31 77 THR A N 1
ATOM 599 C CA . THR A 1 77 ? -12.969 9.064 3.752 1.00 96.31 77 THR A CA 1
ATOM 600 C C . THR A 1 77 ? -13.277 8.023 4.811 1.00 96.31 77 THR A C 1
ATOM 602 O O . THR A 1 77 ? -12.942 6.853 4.656 1.00 96.31 77 THR A O 1
ATOM 605 N N . THR A 1 78 ? -13.948 8.442 5.878 1.00 93.94 78 THR A N 1
ATOM 606 C CA . THR A 1 78 ? -14.365 7.549 6.961 1.00 93.94 78 THR A CA 1
ATOM 607 C C . THR A 1 78 ? -15.867 7.333 6.882 1.00 93.94 78 THR A C 1
ATOM 609 O O . THR A 1 78 ? -16.630 8.300 6.881 1.00 93.94 78 THR A O 1
ATOM 612 N N . ARG A 1 79 ? -16.313 6.076 6.792 1.00 89.62 79 ARG A N 1
ATOM 613 C CA . ARG A 1 79 ? -17.739 5.702 6.779 1.00 89.62 79 ARG A CA 1
ATOM 614 C C . ARG A 1 79 ? -17.926 4.333 7.425 1.00 89.62 79 ARG A C 1
ATOM 616 O O . ARG A 1 79 ? -17.141 3.434 7.157 1.00 89.62 79 ARG A O 1
ATOM 623 N N . LYS A 1 80 ? -18.985 4.160 8.229 1.00 87.38 80 LYS A N 1
ATOM 624 C CA . LYS A 1 80 ? -19.362 2.873 8.857 1.00 87.38 80 LYS A CA 1
ATOM 625 C C . LYS A 1 80 ? -18.188 2.173 9.573 1.00 87.38 80 LYS A C 1
ATOM 627 O O . LYS A 1 80 ? -17.912 1.013 9.301 1.00 87.38 80 LYS A O 1
ATOM 632 N N . ALA A 1 81 ? -17.471 2.898 10.438 1.00 88.62 81 ALA A N 1
ATOM 633 C CA . ALA A 1 81 ? -16.285 2.396 11.148 1.00 88.62 81 ALA A CA 1
ATOM 634 C C . ALA A 1 81 ? -15.169 1.840 10.233 1.00 88.62 81 ALA A C 1
ATOM 636 O O . ALA A 1 81 ? -14.362 1.020 10.661 1.00 88.62 81 ALA A O 1
ATOM 637 N N . ARG A 1 82 ? -15.088 2.311 8.984 1.00 94.00 82 ARG A N 1
ATOM 638 C CA . ARG A 1 82 ? -14.035 1.964 8.029 1.00 94.00 82 ARG A CA 1
ATOM 639 C C . ARG A 1 82 ? -13.381 3.219 7.470 1.00 94.00 82 ARG A C 1
ATOM 641 O O . ARG A 1 82 ? -14.078 4.155 7.064 1.00 94.00 82 ARG A O 1
ATOM 648 N N . LEU A 1 83 ? -12.052 3.215 7.417 1.00 96.44 83 LEU A N 1
ATOM 649 C CA . LEU A 1 83 ? -11.281 4.196 6.665 1.00 96.44 83 LEU A CA 1
ATOM 650 C C . LEU A 1 83 ? -11.074 3.679 5.242 1.00 96.44 83 LEU A C 1
ATOM 652 O O . LEU A 1 83 ? -10.511 2.607 5.035 1.00 96.44 83 LEU A O 1
ATOM 656 N N . TRP A 1 84 ? -11.494 4.474 4.268 1.00 96.44 84 TRP A N 1
ATOM 657 C CA . TRP A 1 84 ? -11.175 4.293 2.858 1.00 96.44 84 TRP A CA 1
ATOM 658 C C . TRP A 1 84 ? -10.086 5.288 2.487 1.00 96.44 84 TRP A C 1
ATOM 660 O O . TRP A 1 84 ? -10.309 6.502 2.528 1.00 96.44 84 TRP A O 1
ATOM 670 N N . ALA A 1 85 ? -8.913 4.770 2.147 1.00 97.12 85 ALA A N 1
ATOM 671 C CA . ALA A 1 85 ? -7.771 5.546 1.709 1.00 97.12 85 ALA A CA 1
ATOM 672 C C . ALA A 1 85 ? -7.472 5.194 0.250 1.00 97.12 85 ALA A C 1
ATOM 674 O O . ALA A 1 85 ? -6.974 4.111 -0.057 1.00 97.12 85 ALA A O 1
ATOM 675 N N . SER A 1 86 ? -7.800 6.120 -0.647 1.00 96.06 86 SER A N 1
ATOM 676 C CA . SER A 1 86 ? -7.605 5.955 -2.083 1.00 96.06 86 SER A CA 1
ATOM 677 C C . SER A 1 86 ? -6.388 6.758 -2.535 1.00 96.06 86 SER A C 1
ATOM 679 O O . SER A 1 86 ? -6.291 7.970 -2.319 1.00 96.06 86 SER A O 1
ATOM 681 N N . PHE A 1 87 ? -5.472 6.089 -3.216 1.00 94.44 87 PHE A N 1
ATOM 682 C CA . PHE A 1 87 ? -4.226 6.631 -3.726 1.00 94.44 87 PHE A CA 1
ATOM 683 C C . PHE A 1 87 ? -4.208 6.511 -5.239 1.00 94.44 87 PHE A C 1
ATOM 685 O O . PHE A 1 87 ? -4.548 5.480 -5.809 1.00 94.44 87 PHE A O 1
ATOM 692 N N . ARG A 1 88 ? -3.777 7.573 -5.907 1.00 92.69 88 ARG A N 1
ATOM 693 C CA . ARG A 1 88 ? -3.452 7.560 -7.325 1.00 92.69 88 ARG A CA 1
ATOM 694 C C . ARG A 1 88 ? -1.970 7.834 -7.490 1.00 92.69 88 ARG A C 1
ATOM 696 O O . ARG A 1 88 ? -1.486 8.846 -6.977 1.00 92.69 88 ARG A O 1
ATOM 703 N N . ARG A 1 89 ? -1.268 6.947 -8.188 1.00 91.00 89 ARG A N 1
ATOM 704 C CA . ARG A 1 89 ? 0.158 7.088 -8.501 1.00 91.00 89 ARG A CA 1
ATOM 705 C C . ARG A 1 89 ? 0.374 7.045 -10.000 1.00 91.00 89 ARG A C 1
ATOM 707 O O . ARG A 1 89 ? -0.353 6.350 -10.711 1.00 91.00 89 ARG A O 1
ATOM 714 N N . ASP A 1 90 ? 1.378 7.792 -10.441 1.00 88.69 90 ASP A N 1
ATOM 715 C CA . ASP A 1 90 ? 1.777 7.818 -11.842 1.00 88.69 90 ASP A CA 1
ATOM 716 C C . ASP A 1 90 ? 2.389 6.469 -12.240 1.00 88.69 90 ASP A C 1
ATOM 718 O O . ASP A 1 90 ? 3.367 6.026 -11.636 1.00 88.69 90 ASP A O 1
ATOM 722 N N . SER A 1 91 ? 1.828 5.812 -13.257 1.00 87.38 91 SER A N 1
ATOM 723 C CA . SER A 1 91 ? 2.346 4.543 -13.778 1.00 87.38 91 SER A CA 1
ATOM 724 C C . SER A 1 91 ? 3.690 4.697 -14.501 1.00 87.38 91 SER A C 1
ATOM 726 O O . SER A 1 91 ? 4.442 3.726 -14.607 1.00 87.38 91 SER A O 1
ATOM 728 N N . SER A 1 92 ? 4.071 5.910 -14.921 1.00 85.25 92 SER A N 1
ATOM 729 C CA . SER A 1 92 ? 5.358 6.161 -15.588 1.00 85.25 92 SER A CA 1
ATOM 730 C C . SER A 1 92 ? 6.570 5.788 -14.716 1.00 85.25 92 SER A C 1
ATOM 732 O O . SER A 1 92 ? 7.638 5.439 -15.230 1.00 85.25 92 SER A O 1
ATOM 734 N N . ARG A 1 93 ? 6.392 5.769 -13.386 1.00 85.06 93 ARG A N 1
ATOM 735 C CA . ARG A 1 93 ? 7.416 5.393 -12.397 1.00 85.06 93 ARG A CA 1
ATOM 736 C C . ARG A 1 93 ? 7.937 3.964 -12.552 1.00 85.06 93 ARG A C 1
ATOM 738 O O . ARG A 1 93 ? 9.027 3.677 -12.061 1.00 85.06 93 ARG A O 1
ATOM 745 N N . PHE A 1 94 ? 7.172 3.079 -13.193 1.00 88.19 94 PHE A N 1
ATOM 746 C CA . PHE A 1 94 ? 7.543 1.675 -13.382 1.00 88.19 94 PHE A CA 1
ATOM 747 C C . PHE A 1 94 ? 8.548 1.470 -14.523 1.00 88.19 94 PHE A C 1
ATOM 749 O O . PHE A 1 94 ? 9.201 0.427 -14.588 1.00 88.19 94 PHE A O 1
ATOM 756 N N . GLY A 1 95 ? 8.708 2.464 -15.404 1.00 84.62 95 GLY A N 1
ATOM 757 C CA . GLY A 1 95 ? 9.547 2.370 -16.594 1.00 84.62 95 GLY A CA 1
ATOM 758 C C . GLY A 1 95 ? 10.989 1.951 -16.289 1.00 84.62 95 GLY A C 1
ATOM 759 O O . GLY A 1 95 ? 11.717 2.625 -15.560 1.00 84.62 95 GLY A O 1
ATOM 760 N N . GLY A 1 96 ? 11.419 0.830 -16.876 1.00 83.62 96 GLY A N 1
ATOM 761 C CA . GLY A 1 96 ? 12.794 0.328 -16.785 1.00 83.62 96 GLY A CA 1
ATOM 762 C C . GLY A 1 96 ? 13.194 -0.267 -15.427 1.00 83.62 96 GLY A C 1
ATOM 763 O O . GLY A 1 96 ? 14.373 -0.588 -15.232 1.00 83.62 96 GLY A O 1
ATOM 764 N N . LEU A 1 97 ? 12.261 -0.418 -14.482 1.00 88.44 97 LEU A N 1
ATOM 765 C CA . LEU A 1 97 ? 12.518 -1.081 -13.203 1.00 88.44 97 LEU A CA 1
ATOM 766 C C . LEU A 1 97 ? 12.512 -2.606 -13.365 1.00 88.44 97 LEU A C 1
ATOM 768 O O . LEU A 1 97 ? 11.716 -3.164 -14.113 1.00 88.44 97 LEU A O 1
ATOM 772 N N . ASN A 1 98 ? 13.415 -3.287 -12.657 1.00 90.81 98 ASN A N 1
ATOM 773 C CA . ASN A 1 98 ? 13.422 -4.749 -12.593 1.00 90.81 98 ASN A CA 1
ATOM 774 C C . ASN A 1 98 ? 12.526 -5.245 -11.442 1.00 90.81 98 ASN A C 1
ATOM 776 O O . ASN A 1 98 ? 12.098 -4.456 -10.599 1.00 90.81 98 ASN A O 1
ATOM 780 N N . LYS A 1 99 ? 12.285 -6.561 -11.378 1.00 93.06 99 LYS A N 1
ATOM 781 C CA . LYS A 1 99 ? 11.452 -7.201 -10.345 1.00 93.06 99 LYS A CA 1
ATOM 782 C C . LYS A 1 99 ? 11.844 -6.805 -8.915 1.00 93.06 99 LYS A C 1
ATOM 784 O O . LYS A 1 99 ? 10.970 -6.473 -8.124 1.00 93.06 99 LYS A O 1
ATOM 789 N N . ASN A 1 100 ? 13.135 -6.786 -8.592 1.00 92.75 100 ASN A N 1
ATOM 790 C CA . ASN A 1 100 ? 13.616 -6.491 -7.239 1.00 92.75 100 ASN A CA 1
ATOM 791 C C . ASN A 1 100 ? 13.401 -5.019 -6.862 1.00 92.75 100 ASN A C 1
ATOM 793 O O . ASN A 1 100 ? 13.054 -4.711 -5.722 1.00 92.75 100 ASN A O 1
ATOM 797 N N . THR A 1 101 ? 13.568 -4.102 -7.818 1.00 92.75 101 THR A N 1
ATOM 798 C CA . THR A 1 101 ? 13.269 -2.680 -7.611 1.00 92.75 101 THR A CA 1
ATOM 799 C C . THR A 1 101 ? 11.769 -2.418 -7.536 1.00 92.75 101 THR A C 1
ATOM 801 O O . THR A 1 101 ? 11.343 -1.582 -6.747 1.00 92.75 101 THR A O 1
ATOM 804 N N . LEU A 1 102 ? 10.955 -3.146 -8.302 1.00 93.69 102 LEU A N 1
ATOM 805 C CA . LEU A 1 102 ? 9.494 -3.086 -8.197 1.00 93.69 102 LEU A CA 1
ATOM 806 C C . LEU A 1 102 ? 9.004 -3.605 -6.842 1.00 93.69 102 LEU A C 1
ATOM 808 O O . LEU A 1 102 ? 8.108 -3.003 -6.258 1.00 93.69 102 LEU A O 1
ATOM 812 N N . ALA A 1 103 ? 9.625 -4.663 -6.316 1.00 94.75 103 ALA A N 1
ATOM 813 C CA . ALA A 1 103 ? 9.321 -5.185 -4.990 1.00 94.75 103 ALA A CA 1
ATOM 814 C C . ALA A 1 103 ? 9.644 -4.165 -3.885 1.00 94.75 103 ALA A C 1
ATOM 816 O O . ALA A 1 103 ? 8.829 -3.923 -2.996 1.00 94.75 103 ALA A O 1
ATOM 817 N N . TYR A 1 104 ? 10.805 -3.509 -3.984 1.00 93.94 104 TYR A N 1
ATOM 818 C CA . TYR A 1 104 ? 11.174 -2.413 -3.086 1.00 93.94 104 TYR A CA 1
ATOM 819 C C . TYR A 1 104 ? 10.160 -1.266 -3.160 1.00 93.94 104 TYR A C 1
ATOM 821 O O . TYR A 1 104 ? 9.655 -0.803 -2.142 1.00 93.94 104 TYR A O 1
ATOM 829 N N . LEU A 1 105 ? 9.812 -0.854 -4.380 1.00 94.00 105 LEU A N 1
ATOM 830 C CA . LEU A 1 105 ? 8.861 0.221 -4.637 1.00 94.00 105 LEU A CA 1
ATOM 831 C C . LEU A 1 105 ? 7.481 -0.059 -4.026 1.00 94.00 105 LEU A C 1
ATOM 833 O O . LEU A 1 105 ? 6.891 0.843 -3.439 1.00 94.00 105 LEU A O 1
ATOM 837 N N . ALA A 1 106 ? 6.986 -1.293 -4.152 1.00 95.31 106 ALA A N 1
ATOM 838 C CA . ALA A 1 106 ? 5.714 -1.723 -3.580 1.00 95.31 106 ALA A CA 1
ATOM 839 C C . ALA A 1 106 ? 5.709 -1.632 -2.046 1.00 95.31 106 ALA A C 1
ATOM 841 O O . ALA A 1 106 ? 4.759 -1.108 -1.465 1.00 95.31 106 ALA A O 1
ATOM 842 N N . ALA A 1 107 ? 6.781 -2.089 -1.390 1.00 94.69 107 ALA A N 1
ATOM 843 C CA . ALA A 1 107 ? 6.905 -2.008 0.064 1.00 94.69 107 ALA A CA 1
ATOM 844 C C . ALA A 1 107 ? 6.960 -0.548 0.552 1.00 94.69 107 ALA A C 1
ATOM 846 O O . ALA A 1 107 ? 6.220 -0.177 1.462 1.00 94.69 107 ALA A O 1
ATOM 847 N N . THR A 1 108 ? 7.765 0.303 -0.094 1.00 94.62 108 THR A N 1
ATOM 848 C CA . THR A 1 108 ? 7.873 1.730 0.259 1.00 94.62 108 THR A CA 1
ATOM 849 C C . THR A 1 108 ? 6.582 2.506 -0.016 1.00 94.62 108 THR A C 1
ATOM 851 O O . THR A 1 108 ? 6.235 3.423 0.731 1.00 94.62 108 THR A O 1
ATOM 854 N N . ASP A 1 109 ? 5.839 2.152 -1.068 1.00 94.81 109 ASP A N 1
ATOM 855 C CA . ASP A 1 109 ? 4.519 2.733 -1.323 1.00 94.81 109 ASP A CA 1
ATOM 856 C C . ASP A 1 109 ? 3.535 2.396 -0.207 1.00 94.81 109 ASP A C 1
ATOM 858 O O . ASP A 1 109 ? 2.885 3.298 0.315 1.00 94.81 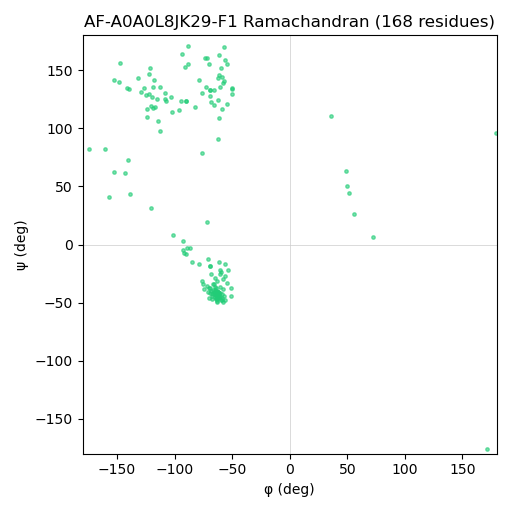109 ASP A O 1
ATOM 862 N N . LEU A 1 110 ? 3.449 1.122 0.191 1.00 96.31 110 LEU A N 1
ATOM 863 C CA . LEU A 1 110 ? 2.572 0.704 1.284 1.00 96.31 110 LEU A CA 1
ATOM 864 C C . LEU A 1 110 ? 2.945 1.382 2.601 1.00 96.31 110 LEU A C 1
ATOM 866 O O . LEU A 1 110 ? 2.059 1.868 3.300 1.00 96.31 110 LEU A O 1
ATOM 870 N N . GLU A 1 111 ? 4.238 1.488 2.905 1.00 95.81 111 GLU A N 1
ATOM 871 C CA . GLU A 1 111 ? 4.735 2.263 4.045 1.00 95.81 111 GLU A CA 1
ATOM 872 C C . GLU A 1 111 ? 4.271 3.720 3.983 1.00 95.81 111 GLU A C 1
ATOM 874 O O . GLU A 1 111 ? 3.690 4.236 4.938 1.00 95.81 111 GLU A O 1
ATOM 879 N N . SER A 1 112 ? 4.424 4.361 2.824 1.00 95.94 112 SER A N 1
ATOM 880 C CA . SER A 1 112 ? 3.978 5.739 2.617 1.00 95.94 112 SER A CA 1
ATOM 881 C C . SER A 1 112 ? 2.460 5.880 2.783 1.00 95.94 112 SER A C 1
ATOM 883 O O . SER A 1 112 ? 1.988 6.843 3.384 1.00 95.94 112 SER A O 1
ATOM 885 N N . PHE A 1 113 ? 1.669 4.933 2.274 1.00 96.00 113 PHE A N 1
ATOM 886 C CA . PHE A 1 113 ? 0.207 4.959 2.383 1.00 96.00 113 PHE A CA 1
ATOM 887 C C . PHE A 1 113 ? -0.253 4.802 3.831 1.00 96.00 113 PHE A C 1
ATOM 889 O O . PHE A 1 113 ? -1.131 5.542 4.279 1.00 96.00 113 PHE A O 1
ATOM 896 N N . LEU A 1 114 ? 0.369 3.886 4.574 1.00 95.50 114 LEU A N 1
ATOM 897 C CA . LEU A 1 114 ? 0.078 3.644 5.985 1.00 95.50 114 LEU A CA 1
ATOM 898 C C . LEU A 1 114 ? 0.529 4.819 6.856 1.00 95.50 114 LEU A C 1
ATOM 900 O O . LEU A 1 114 ? -0.207 5.214 7.756 1.00 95.50 114 LEU A O 1
ATOM 904 N N . THR A 1 115 ? 1.662 5.450 6.540 1.00 95.31 115 THR A N 1
ATOM 905 C CA . THR A 1 115 ? 2.100 6.701 7.178 1.00 95.31 115 THR A CA 1
ATOM 906 C C . THR A 1 115 ? 1.093 7.828 6.944 1.00 95.31 115 THR A C 1
ATOM 908 O O . THR A 1 115 ? 0.739 8.553 7.877 1.00 95.31 115 THR A O 1
ATOM 911 N N . LEU A 1 116 ? 0.586 7.981 5.717 1.00 95.88 116 LEU A N 1
ATOM 912 C CA . LEU A 1 116 ? -0.418 9.002 5.409 1.00 95.88 116 LEU A CA 1
ATOM 913 C C . LEU A 1 116 ? -1.747 8.729 6.127 1.00 95.88 116 LEU A C 1
ATOM 915 O O . LEU A 1 116 ? -2.348 9.662 6.654 1.00 95.88 116 LEU A O 1
ATOM 919 N N . ALA A 1 117 ? -2.182 7.468 6.198 1.00 94.69 117 ALA A N 1
ATOM 920 C CA . ALA A 1 117 ? -3.368 7.079 6.960 1.00 94.69 117 ALA A CA 1
ATOM 921 C C . ALA A 1 117 ? -3.186 7.328 8.468 1.00 94.69 117 ALA A C 1
ATOM 923 O O . ALA A 1 117 ? -4.080 7.879 9.108 1.00 94.69 117 ALA A O 1
ATOM 924 N N . ALA A 1 118 ? -2.016 6.993 9.020 1.00 94.12 118 ALA A N 1
ATOM 925 C CA . ALA A 1 118 ? -1.667 7.270 10.410 1.00 94.12 118 ALA A CA 1
ATOM 926 C C . ALA A 1 118 ? -1.695 8.774 10.704 1.00 94.12 118 ALA A C 1
ATOM 928 O O . ALA A 1 118 ? -2.303 9.197 11.680 1.00 94.12 118 ALA A O 1
ATOM 929 N N . THR A 1 119 ? -1.116 9.585 9.816 1.00 95.12 119 THR A N 1
ATOM 930 C CA . THR A 1 119 ? -1.124 11.050 9.925 1.00 95.12 119 THR A CA 1
ATOM 931 C C . THR A 1 119 ? -2.549 11.600 9.877 1.00 95.12 119 THR A C 1
ATOM 933 O O . THR A 1 119 ? -2.915 12.436 10.698 1.00 95.12 119 THR A O 1
ATOM 936 N N . PHE A 1 120 ? -3.376 11.105 8.950 1.00 95.06 120 PHE A N 1
ATOM 937 C CA . PHE A 1 120 ? -4.778 11.508 8.822 1.00 95.06 120 PHE A CA 1
ATOM 938 C C . PHE A 1 120 ? -5.597 11.204 10.087 1.00 95.06 120 PHE A C 1
ATOM 940 O O . PHE A 1 120 ? -6.462 11.993 10.459 1.00 95.06 120 PHE A O 1
ATOM 947 N N . LEU A 1 121 ? -5.310 10.086 10.759 1.00 94.69 121 LEU A N 1
ATOM 948 C CA . LEU A 1 121 ? -5.971 9.670 12.001 1.00 94.69 121 LEU A CA 1
ATOM 949 C C . LEU A 1 121 ? -5.253 10.141 13.279 1.00 94.69 121 LEU A C 1
ATOM 951 O O . LEU A 1 121 ? -5.693 9.794 14.373 1.00 94.69 121 LEU A O 1
ATOM 955 N N . ASN A 1 122 ? -4.167 10.912 13.158 1.00 94.56 122 ASN A N 1
ATOM 956 C CA . ASN A 1 122 ? -3.311 11.339 14.269 1.00 94.56 122 ASN A CA 1
ATOM 957 C C . ASN A 1 122 ? -2.829 10.175 15.166 1.00 94.56 122 ASN A C 1
ATOM 959 O O . ASN A 1 122 ? -2.875 10.244 16.395 1.00 94.56 122 ASN A O 1
ATOM 963 N N . LEU A 1 123 ? -2.397 9.081 14.540 1.00 93.44 123 LEU A N 1
ATOM 964 C CA . LEU A 1 123 ? -1.863 7.900 15.215 1.00 93.44 123 LEU A CA 1
ATOM 965 C C . LEU A 1 123 ? -0.354 8.000 15.457 1.00 93.44 123 LEU A C 1
ATOM 967 O O . LEU A 1 123 ? 0.354 8.661 14.692 1.00 93.44 123 LEU A O 1
ATOM 971 N N . PRO A 1 124 ? 0.171 7.276 16.465 1.00 93.44 124 PRO A N 1
ATOM 972 C CA . PRO A 1 124 ? 1.607 7.068 16.581 1.00 93.44 124 PRO A CA 1
ATOM 973 C C . PRO A 1 124 ? 2.150 6.316 15.358 1.00 93.44 124 PRO A C 1
ATOM 975 O O . PRO A 1 124 ? 1.403 5.658 14.626 1.00 93.44 124 PRO A O 1
ATOM 978 N N . ALA A 1 125 ? 3.471 6.372 15.178 1.00 92.38 125 ALA A N 1
ATOM 979 C CA . ALA A 1 125 ? 4.159 5.656 14.111 1.00 92.38 125 ALA A CA 1
ATOM 980 C C . ALA A 1 125 ? 3.755 4.171 14.078 1.00 92.38 125 ALA A C 1
ATOM 982 O O . ALA A 1 125 ? 3.684 3.506 15.116 1.00 92.38 125 ALA A O 1
ATOM 983 N N . HIS A 1 126 ? 3.471 3.670 12.877 1.00 93.94 126 HIS A N 1
ATOM 984 C CA . HIS A 1 126 ? 3.135 2.268 12.669 1.00 93.94 126 HIS A CA 1
ATOM 985 C C . HIS A 1 126 ? 4.375 1.371 12.835 1.00 93.94 126 HIS A C 1
ATOM 987 O O . HIS A 1 126 ? 5.506 1.852 12.713 1.00 93.94 126 HIS A O 1
ATOM 993 N N . PRO A 1 127 ? 4.200 0.057 13.078 1.00 95.62 127 PRO A N 1
ATOM 994 C CA . PRO A 1 127 ? 5.304 -0.897 13.005 1.00 95.62 127 PRO A CA 1
ATOM 995 C C . PRO A 1 127 ? 5.995 -0.849 11.634 1.00 95.62 127 PRO A C 1
ATOM 997 O O . PRO A 1 127 ? 5.405 -0.407 10.652 1.00 95.62 127 PRO A O 1
ATOM 1000 N N . SER A 1 128 ? 7.238 -1.312 11.529 1.00 92.81 128 SER A N 1
ATOM 1001 C CA . SER A 1 128 ? 7.933 -1.333 10.235 1.00 92.81 128 SER A CA 1
ATOM 1002 C C . SER A 1 128 ? 7.192 -2.202 9.214 1.00 92.81 128 SER A C 1
ATOM 1004 O O . SER A 1 128 ? 6.755 -3.314 9.528 1.00 92.81 128 SER A O 1
ATOM 1006 N N . VAL A 1 129 ? 7.062 -1.702 7.983 1.00 93.56 129 VAL A N 1
ATOM 1007 C CA . VAL A 1 129 ? 6.515 -2.484 6.869 1.00 93.56 129 VAL A CA 1
ATOM 1008 C C . VAL A 1 129 ? 7.515 -3.581 6.489 1.00 93.56 129 VAL A C 1
ATOM 1010 O O . VAL A 1 129 ? 8.708 -3.295 6.360 1.00 93.56 129 VAL A O 1
ATOM 1013 N N . PRO A 1 130 ? 7.072 -4.841 6.319 1.00 91.56 130 PRO A N 1
ATOM 1014 C CA . PRO A 1 130 ? 7.970 -5.925 5.953 1.00 91.56 130 PRO A CA 1
ATOM 1015 C C . PRO A 1 130 ? 8.528 -5.694 4.547 1.00 91.56 130 PRO A C 1
ATOM 1017 O O . PRO A 1 130 ? 7.787 -5.621 3.566 1.00 91.56 130 PRO A O 1
ATOM 1020 N N . LEU A 1 131 ? 9.854 -5.599 4.455 1.00 91.62 131 LEU A N 1
ATOM 1021 C CA . LEU A 1 131 ? 10.565 -5.496 3.189 1.00 91.62 131 LEU A CA 1
ATOM 1022 C C . LEU A 1 131 ? 10.920 -6.909 2.692 1.00 91.62 131 LEU A C 1
ATOM 1024 O O . LEU A 1 131 ? 11.595 -7.646 3.417 1.00 91.62 131 LEU A O 1
ATOM 1028 N N . PRO A 1 132 ? 10.507 -7.312 1.475 1.00 90.62 132 PRO A N 1
ATOM 1029 C CA . PRO A 1 132 ? 10.888 -8.610 0.928 1.00 90.62 132 PRO A CA 1
ATOM 1030 C C . PRO A 1 132 ? 12.411 -8.760 0.844 1.00 90.62 132 PRO A C 1
ATOM 1032 O O . PRO A 1 132 ? 13.104 -7.845 0.411 1.00 90.62 132 PRO A O 1
ATOM 1035 N N . SER A 1 133 ? 12.945 -9.936 1.181 1.00 90.69 133 SER A N 1
ATOM 1036 C CA . SER A 1 133 ? 14.400 -10.184 1.243 1.00 90.69 133 SER A CA 1
ATOM 1037 C C . SER A 1 133 ? 15.147 -9.974 -0.080 1.00 90.69 133 SER A C 1
ATOM 1039 O O . SER A 1 133 ? 16.342 -9.697 -0.087 1.00 90.69 133 SER A O 1
ATOM 1041 N N . HIS A 1 134 ? 14.445 -10.107 -1.204 1.00 86.62 134 HIS A N 1
ATOM 1042 C CA . HIS A 1 134 ? 14.979 -9.907 -2.550 1.00 86.62 134 HIS A CA 1
ATOM 1043 C C . HIS A 1 134 ? 14.789 -8.472 -3.065 1.00 86.62 134 HIS A C 1
ATOM 1045 O O . HIS A 1 134 ? 15.227 -8.161 -4.173 1.00 86.62 134 HIS A O 1
ATOM 1051 N N . ALA A 1 135 ? 14.105 -7.607 -2.310 1.00 89.62 135 ALA A N 1
ATOM 1052 C CA . ALA A 1 135 ? 13.871 -6.228 -2.701 1.00 89.62 135 ALA A CA 1
ATOM 1053 C C . ALA A 1 135 ? 15.186 -5.442 -2.666 1.00 89.62 135 ALA A C 1
ATOM 1055 O O . ALA A 1 135 ? 15.945 -5.503 -1.701 1.00 89.62 135 ALA A O 1
ATOM 1056 N N . THR A 1 136 ? 15.448 -4.673 -3.721 1.00 89.50 136 THR A N 1
ATOM 1057 C CA . THR A 1 136 ? 16.657 -3.845 -3.818 1.00 89.50 136 THR A CA 1
ATOM 1058 C C . THR A 1 136 ? 16.280 -2.414 -4.175 1.00 89.50 136 THR A C 1
ATOM 1060 O O . THR A 1 136 ? 15.545 -2.235 -5.154 1.00 89.50 136 THR A O 1
ATOM 1063 N N . PRO A 1 137 ? 16.803 -1.400 -3.463 1.00 86.31 137 PRO A N 1
ATOM 1064 C CA . PRO A 1 137 ? 16.537 -0.009 -3.800 1.00 86.31 137 PRO A CA 1
ATOM 1065 C C . PRO A 1 137 ? 17.020 0.308 -5.224 1.00 86.31 137 PRO A C 1
ATOM 1067 O O . PRO A 1 137 ? 17.961 -0.327 -5.721 1.00 86.31 137 PRO A O 1
ATOM 1070 N N . PRO A 1 138 ? 16.396 1.279 -5.913 1.00 78.38 138 PRO A N 1
ATOM 1071 C CA . PRO A 1 138 ? 16.919 1.760 -7.184 1.00 78.38 138 PRO A CA 1
ATOM 1072 C C . PRO A 1 138 ? 18.359 2.265 -6.999 1.00 78.38 138 PRO A C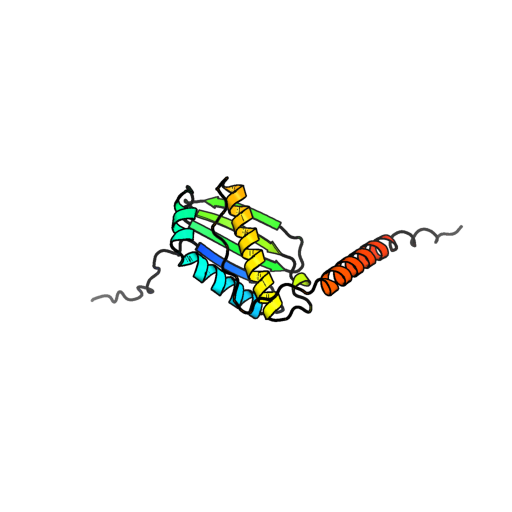 1
ATOM 1074 O O . PRO A 1 138 ? 18.707 2.885 -5.997 1.00 78.38 138 PRO A O 1
ATOM 1077 N N . THR A 1 139 ? 19.229 1.987 -7.969 1.00 67.31 139 THR A N 1
ATOM 1078 C CA . THR A 1 139 ? 20.603 2.506 -7.957 1.00 67.31 139 THR A CA 1
ATOM 1079 C C . THR A 1 139 ? 20.577 4.018 -8.198 1.00 67.31 139 THR A C 1
ATOM 1081 O O . THR A 1 139 ? 20.031 4.459 -9.210 1.00 67.31 139 THR A O 1
ATOM 1084 N N . SER A 1 140 ? 21.223 4.811 -7.329 1.00 57.16 140 SER A N 1
ATOM 1085 C CA . SER A 1 140 ? 21.169 6.294 -7.340 1.00 57.16 140 SER A CA 1
ATOM 1086 C C . SER A 1 140 ? 21.531 6.948 -8.685 1.00 57.16 140 SER A C 1
ATOM 1088 O O . SER A 1 140 ? 21.108 8.062 -8.998 1.00 57.16 140 SER A O 1
ATOM 1090 N N . ARG A 1 141 ? 22.271 6.234 -9.544 1.00 52.94 141 ARG A N 1
ATOM 1091 C CA . ARG A 1 141 ? 22.614 6.666 -10.905 1.00 52.94 141 ARG A CA 1
ATOM 1092 C C . ARG A 1 141 ? 21.386 6.835 -11.812 1.00 52.94 141 ARG A C 1
ATOM 1094 O O . ARG A 1 141 ? 21.407 7.689 -12.697 1.00 52.94 141 ARG A O 1
ATOM 1101 N N . ARG A 1 142 ? 20.322 6.048 -11.608 1.00 54.59 142 ARG A N 1
ATOM 1102 C CA . ARG A 1 142 ? 19.057 6.178 -12.354 1.00 54.59 142 ARG A CA 1
ATOM 1103 C C . ARG A 1 142 ? 18.229 7.375 -11.889 1.00 54.59 142 ARG A C 1
ATOM 1105 O O . ARG A 1 142 ? 17.635 8.026 -12.743 1.00 54.59 142 ARG A O 1
ATOM 1112 N N . ASP A 1 143 ? 18.258 7.719 -10.603 1.00 54.91 143 ASP A N 1
ATOM 1113 C CA . ASP A 1 143 ? 17.546 8.889 -10.065 1.00 54.91 143 ASP A CA 1
ATOM 1114 C C . ASP A 1 143 ? 18.151 10.204 -10.562 1.00 54.91 143 ASP A C 1
ATOM 1116 O O . ASP A 1 143 ? 17.424 11.107 -10.979 1.00 54.91 143 ASP A O 1
ATOM 1120 N N . ALA A 1 144 ? 19.483 10.284 -10.642 1.00 50.75 144 ALA A N 1
ATOM 1121 C CA . ALA A 1 144 ? 20.168 11.423 -11.253 1.00 50.75 144 ALA A CA 1
ATOM 1122 C C . ALA A 1 144 ? 19.822 11.572 -12.747 1.00 50.75 144 ALA A C 1
ATOM 1124 O O . ALA A 1 144 ? 19.597 12.683 -13.229 1.00 50.75 144 ALA A O 1
ATOM 1125 N N . ALA A 1 145 ? 19.738 10.459 -13.486 1.00 57.34 145 ALA A N 1
ATOM 1126 C CA . ALA A 1 145 ? 19.369 10.473 -14.900 1.00 57.34 145 ALA A CA 1
ATOM 1127 C C . ALA A 1 145 ? 17.897 10.863 -15.116 1.00 57.34 145 ALA A C 1
ATOM 1129 O O . ALA A 1 145 ? 17.622 11.675 -15.996 1.00 57.34 145 ALA A O 1
ATOM 1130 N N . ARG A 1 146 ? 16.965 10.352 -14.296 1.00 59.94 146 ARG A N 1
ATOM 1131 C CA . ARG A 1 146 ? 15.536 10.717 -14.336 1.00 59.94 146 ARG A CA 1
ATOM 1132 C C . ARG A 1 146 ? 15.306 12.180 -13.982 1.00 59.94 146 ARG A C 1
ATOM 1134 O O . ARG A 1 146 ? 14.639 12.870 -14.745 1.00 59.94 146 ARG A O 1
ATOM 1141 N N . THR A 1 147 ? 15.931 12.660 -12.906 1.00 56.34 147 THR A N 1
ATOM 1142 C CA . THR A 1 147 ? 15.877 14.073 -12.494 1.00 56.34 147 THR A CA 1
ATOM 1143 C C . THR A 1 147 ? 16.374 14.978 -13.620 1.00 56.34 147 THR A C 1
ATOM 1145 O O . THR A 1 147 ? 15.722 15.956 -13.976 1.00 56.34 147 THR A O 1
ATOM 1148 N N . ARG A 1 148 ? 17.487 14.601 -14.265 1.00 56.94 148 ARG A N 1
ATOM 1149 C CA . ARG A 1 148 ? 18.046 15.333 -15.409 1.00 56.94 148 ARG A CA 1
ATOM 1150 C C . ARG A 1 148 ? 17.134 15.287 -16.641 1.00 56.94 148 ARG A C 1
ATOM 1152 O O . ARG A 1 148 ? 17.067 16.264 -17.381 1.00 56.94 148 ARG A O 1
ATOM 1159 N N . LEU A 1 149 ? 16.407 14.190 -16.862 1.00 64.94 149 LEU A N 1
ATOM 1160 C CA . LEU A 1 149 ? 15.461 14.044 -17.975 1.00 64.94 149 LEU A CA 1
ATOM 1161 C C . LEU A 1 149 ? 14.161 14.837 -17.747 1.00 64.94 149 LEU A C 1
ATOM 1163 O O . LEU A 1 149 ? 13.650 15.451 -18.682 1.00 64.94 149 LEU A O 1
ATOM 1167 N N . GLU A 1 150 ? 13.650 14.884 -16.515 1.00 63.31 150 GLU A N 1
ATOM 1168 C CA . GLU A 1 150 ? 12.528 15.748 -16.115 1.00 63.31 150 GLU A CA 1
ATOM 1169 C C . GLU A 1 150 ? 12.899 17.231 -16.174 1.00 63.31 150 GLU A C 1
ATOM 1171 O O . GLU A 1 150 ? 12.107 18.053 -16.644 1.00 63.31 150 GLU A O 1
ATOM 1176 N N . GLU A 1 151 ? 14.124 17.578 -15.780 1.00 62.38 151 GLU A N 1
ATOM 1177 C CA . GLU A 1 151 ? 14.658 18.929 -15.917 1.00 62.38 151 GLU A CA 1
ATOM 1178 C C . GLU A 1 151 ? 14.770 19.343 -17.395 1.00 62.38 151 GLU A C 1
ATOM 1180 O O . GLU A 1 151 ? 14.335 20.435 -17.770 1.00 62.38 151 GLU A O 1
ATOM 1185 N N . LEU A 1 152 ? 15.265 18.452 -18.263 1.00 66.25 152 LEU A N 1
ATOM 1186 C CA . LEU A 1 152 ? 15.302 18.674 -19.712 1.00 66.25 152 LEU A CA 1
ATOM 1187 C C . LEU A 1 152 ? 13.895 18.823 -20.309 1.00 66.25 152 LEU A C 1
ATOM 1189 O O . LEU A 1 152 ? 13.659 19.749 -21.086 1.00 66.25 152 LEU A O 1
ATOM 1193 N N . ARG A 1 153 ? 12.930 17.985 -19.909 1.00 67.19 153 ARG A N 1
ATOM 1194 C CA . ARG A 1 153 ? 11.528 18.096 -20.354 1.00 67.19 153 ARG A CA 1
ATOM 1195 C C . ARG A 1 153 ? 10.878 19.407 -19.906 1.00 67.19 153 ARG A C 1
ATOM 1197 O O . ARG A 1 153 ? 10.200 20.044 -20.709 1.00 67.19 153 ARG A O 1
ATOM 1204 N N . ARG A 1 154 ? 11.133 19.872 -18.676 1.00 67.12 154 ARG A N 1
ATOM 1205 C CA . ARG A 1 154 ? 10.662 21.187 -18.193 1.00 67.12 154 ARG A CA 1
ATOM 1206 C C . ARG A 1 154 ? 11.264 22.356 -18.975 1.00 67.12 154 ARG A C 1
ATOM 1208 O O . ARG A 1 154 ? 10.567 23.339 -19.220 1.00 67.12 154 ARG A O 1
ATOM 1215 N N . ARG A 1 155 ? 12.537 22.261 -19.376 1.00 65.38 155 ARG A N 1
ATOM 1216 C CA . ARG A 1 155 ? 13.207 23.287 -20.194 1.00 65.38 155 ARG A CA 1
ATOM 1217 C C . ARG A 1 155 ? 12.674 23.309 -21.630 1.00 65.38 155 ARG A C 1
ATOM 1219 O O . ARG A 1 155 ? 12.413 24.386 -22.155 1.00 65.38 155 ARG A O 1
ATOM 1226 N N . HIS A 1 156 ? 12.432 22.147 -22.235 1.00 61.84 156 HIS A N 1
ATOM 1227 C CA . HIS A 1 156 ? 11.901 22.057 -23.599 1.00 61.84 156 HIS A CA 1
ATOM 1228 C C . HIS A 1 156 ? 10.398 22.370 -23.705 1.00 61.84 156 HIS A C 1
ATOM 1230 O O . HIS A 1 156 ? 9.984 22.970 -24.692 1.00 61.84 156 HIS A O 1
ATOM 1236 N N . GLY A 1 157 ? 9.589 22.073 -22.681 1.00 54.12 157 GLY A N 1
ATOM 1237 C CA . GLY A 1 157 ? 8.164 22.440 -22.644 1.00 54.12 157 GLY A CA 1
ATOM 1238 C C . GLY A 1 157 ? 7.892 23.946 -22.501 1.00 54.12 157 GLY A C 1
ATOM 1239 O O . GLY A 1 157 ? 6.806 24.407 -22.836 1.00 54.12 157 GLY A O 1
ATOM 1240 N N . LYS A 1 158 ? 8.877 24.737 -22.044 1.00 52.34 158 LYS A N 1
ATOM 1241 C CA . LYS A 1 158 ? 8.788 26.209 -21.985 1.00 52.34 158 LYS A CA 1
ATOM 1242 C C . LYS A 1 158 ? 9.168 26.909 -23.295 1.00 52.34 158 LYS A C 1
ATOM 1244 O O . LYS A 1 158 ? 8.852 28.085 -23.449 1.00 52.34 158 LYS A O 1
ATOM 1249 N N . ASN A 1 159 ? 9.813 26.215 -24.236 1.00 47.62 159 ASN A N 1
ATOM 1250 C CA . ASN A 1 159 ? 10.320 26.832 -25.466 1.00 47.62 159 ASN A CA 1
ATOM 1251 C C . ASN A 1 159 ? 9.346 26.788 -26.653 1.00 47.62 159 ASN A C 1
ATOM 1253 O O . ASN A 1 159 ? 9.606 27.433 -27.664 1.00 47.62 159 ASN A O 1
ATOM 1257 N N . THR A 1 160 ? 8.210 26.096 -26.546 1.00 47.28 160 THR A N 1
ATOM 1258 C CA . THR A 1 160 ? 7.222 26.004 -27.638 1.00 47.28 160 THR A CA 1
ATOM 1259 C C . THR A 1 160 ? 6.152 27.103 -27.629 1.00 47.28 160 THR A C 1
ATOM 1261 O O . THR A 1 160 ? 5.387 27.190 -28.580 1.00 47.28 160 THR A O 1
ATOM 1264 N N . TRP A 1 161 ? 6.136 28.010 -26.641 1.00 43.84 161 TRP A N 1
ATOM 1265 C CA . TRP A 1 161 ? 5.189 29.145 -26.589 1.00 43.84 161 TRP A CA 1
ATOM 1266 C C . TRP A 1 161 ? 5.774 30.505 -27.029 1.00 43.84 161 TRP A C 1
ATOM 1268 O O . TRP A 1 161 ? 5.104 31.527 -26.907 1.00 43.84 161 TRP A O 1
ATOM 1278 N N . ARG A 1 162 ? 7.003 30.560 -27.573 1.00 43.72 162 ARG A N 1
ATOM 1279 C CA . ARG A 1 162 ? 7.617 31.807 -28.103 1.00 43.72 162 ARG A CA 1
ATOM 1280 C C . ARG A 1 162 ? 7.999 31.742 -29.590 1.00 43.72 162 ARG A C 1
ATOM 1282 O O . ARG A 1 162 ? 8.950 32.388 -30.013 1.00 43.72 162 ARG A O 1
ATOM 1289 N N . SER A 1 163 ? 7.273 30.983 -30.411 1.00 44.31 163 SER A N 1
ATOM 1290 C CA . SER A 1 163 ? 7.439 31.020 -31.880 1.00 44.31 163 SER A CA 1
ATOM 1291 C C . SER A 1 163 ? 6.111 30.970 -32.637 1.00 44.31 163 SER A C 1
ATOM 1293 O O . SER A 1 163 ? 5.959 30.288 -33.642 1.00 44.31 163 SER A O 1
ATOM 1295 N N . SER A 1 164 ? 5.126 31.732 -32.164 1.00 45.38 164 SER A N 1
ATOM 1296 C CA . SER A 1 164 ? 3.931 32.068 -32.949 1.00 45.38 164 SER A CA 1
ATOM 1297 C C . SER A 1 164 ? 3.499 33.501 -32.642 1.00 45.38 164 SER A C 1
ATOM 1299 O O . SER A 1 164 ? 2.440 33.734 -32.072 1.00 45.38 164 SER A O 1
ATOM 1301 N N . HIS A 1 165 ? 4.368 34.473 -32.939 1.00 45.09 165 HIS A N 1
ATOM 1302 C CA . HIS A 1 165 ? 3.957 35.881 -33.033 1.00 45.09 165 HIS A CA 1
ATOM 1303 C C . HIS A 1 165 ? 4.898 36.729 -33.902 1.00 45.09 165 HIS A C 1
ATOM 1305 O O . HIS A 1 165 ? 5.219 37.861 -33.565 1.00 45.09 165 HIS A O 1
ATOM 1311 N N . VAL A 1 166 ? 5.359 36.185 -35.032 1.00 50.38 166 VAL A N 1
ATOM 1312 C CA . VAL A 1 166 ? 5.924 37.000 -36.121 1.00 50.38 166 VAL A CA 1
ATOM 1313 C C . VAL A 1 166 ? 5.462 36.405 -37.450 1.00 50.38 166 VAL A C 1
ATOM 1315 O O . VAL A 1 166 ? 6.213 35.722 -38.133 1.00 50.38 166 VAL A O 1
ATOM 1318 N N . ALA A 1 167 ? 4.184 36.593 -37.776 1.00 48.53 167 ALA A N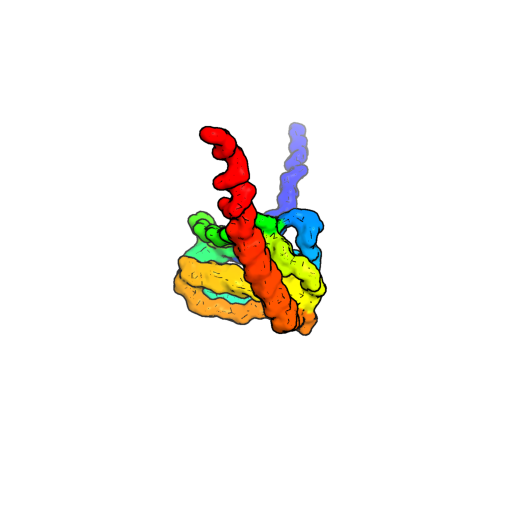 1
ATOM 1319 C CA . ALA A 1 167 ? 3.662 36.385 -39.126 1.00 48.53 167 ALA A CA 1
ATOM 1320 C C . ALA A 1 167 ? 2.330 37.133 -39.296 1.00 48.53 167 ALA A C 1
ATOM 1322 O O . ALA A 1 167 ? 1.262 36.568 -39.098 1.00 48.53 167 ALA A O 1
ATOM 1323 N N . SER A 1 168 ? 2.445 38.428 -39.589 1.00 36.69 168 SER A N 1
ATOM 1324 C CA . SER A 1 168 ? 1.540 39.261 -40.403 1.00 36.69 168 SER A CA 1
ATOM 1325 C C . SER A 1 168 ? 2.166 40.663 -40.372 1.00 36.69 168 SER A C 1
ATOM 1327 O O . SER A 1 168 ? 2.151 41.300 -39.327 1.00 36.69 168 SER A O 1
ATOM 1329 N N . LEU A 1 169 ? 2.971 41.095 -41.358 1.00 43.25 169 LEU A N 1
ATOM 1330 C CA . LEU A 1 169 ? 2.520 41.657 -42.649 1.00 43.25 169 LEU A CA 1
ATOM 1331 C C . LEU A 1 169 ? 1.243 42.489 -42.416 1.00 43.25 169 LEU A C 1
ATOM 1333 O O . LEU A 1 169 ? 0.208 41.921 -42.096 1.00 43.25 169 LEU A O 1
ATOM 1337 N N . ARG A 1 170 ? 1.244 43.815 -42.537 1.00 39.00 170 ARG A N 1
ATOM 1338 C CA . ARG A 1 170 ? 1.823 44.639 -43.598 1.00 39.00 170 ARG A CA 1
ATOM 1339 C C . ARG A 1 170 ? 1.740 46.108 -43.186 1.00 39.00 170 ARG A C 1
ATOM 1341 O O . ARG A 1 170 ? 0.817 46.420 -42.403 1.00 39.00 170 ARG A O 1
#

Foldseek 3Di:
DDDDDDDPPDDPDPPQLEAEAEDEDPPADPLLVVLLVVLSVVLSPDVQNQVQCVVFQQSHEYEYEYEDQDDWDWDWDDDPSYIYIYTYDYNCVCPPDDSQQSSQVSQVVVLVSVVVVCVVRVGDRGDRRDRPPSHDHPDVVVVVVVVVVVVVVVVVVVPPVPPPDPDDDD

Sequence (170 aa):
MAEPDASADAAAGDPPWLSLALHGESEIPTAYFDTATSVAETIRNDPRWRAWWSQTEPRDLTLEVGLNPRAERNNFTTRKARLWASFRRDSSRFGGLNKNTLAYLAATDLESFLTLAATFLNLPAHPSVPLPSHATPPTSRRDAARTRLEELRRRHGKNTWRSSHVASLR

Solvent-accessible surface area (backbone atoms only — not comparable to full-atom values): 10189 Å² total; per-residue (Å²): 135,82,84,82,90,82,79,81,75,79,81,83,64,83,77,63,51,58,40,80,46,83,45,64,59,95,85,61,61,62,52,29,55,55,35,36,51,53,42,51,51,51,49,59,71,31,66,68,49,51,57,60,50,64,79,46,81,39,70,27,39,36,41,35,39,40,36,40,88,52,83,66,45,79,47,77,49,78,57,93,50,25,35,41,39,39,38,35,40,51,46,70,77,57,69,92,59,51,61,34,34,30,28,31,49,25,37,53,48,52,42,50,52,52,51,51,52,28,58,76,69,72,49,74,86,73,77,86,69,70,69,62,91,71,39,35,77,77,62,68,72,55,56,55,50,49,52,52,49,53,51,49,50,58,56,56,69,63,60,74,79,79,78,85,85,87,87,73,88,132

pLDDT: mean 80.98, std 19.1, range [36.69, 97.5]

Organism: Streptomyces viridochromogenes (NCBI:txid1938)